Protein AF-A0A933IVR8-F1 (afdb_monomer)

Foldseek 3Di:
DPPPPDDDDQDDDPDPVVVVVSCVVPNDQEDEAECPPNRLVVLVCLVVVCVVRVNYAYEYEDADPVSVVSCVVSVHPYYDYPPDDPVNVPDDPD

Secondary structure (DSSP, 8-state):
-------------SSHHHHHHHHHHS--SEEEEE-SSSHHHHHHTHHHHHHH-TT-EEEEEESSHHHHHHHHHTT-SEEEETT--GGGGS----

Structure (mmCIF, N/CA/C/O backbone):
data_AF-A0A933IVR8-F1
#
_entry.id   AF-A0A933IVR8-F1
#
loop_
_atom_site.group_PDB
_atom_site.id
_atom_site.type_symbol
_atom_site.label_atom_id
_atom_site.label_alt_id
_atom_site.label_comp_id
_atom_site.label_asym_id
_atom_site.label_entity_id
_atom_site.label_seq_id
_atom_site.pdbx_PDB_ins_code
_atom_site.Cartn_x
_atom_site.Cartn_y
_atom_site.Cartn_z
_atom_site.occupancy
_atom_site.B_iso_or_equiv
_atom_site.auth_seq_id
_atom_site.auth_comp_id
_atom_site.auth_asym_id
_atom_site.auth_atom_id
_atom_site.pdbx_PDB_model_num
ATOM 1 N N . MET A 1 1 ? -13.906 -22.112 15.396 1.00 38.06 1 MET A N 1
ATOM 2 C CA . MET A 1 1 ? -14.570 -20.979 14.721 1.00 38.06 1 MET A CA 1
ATOM 3 C C . MET A 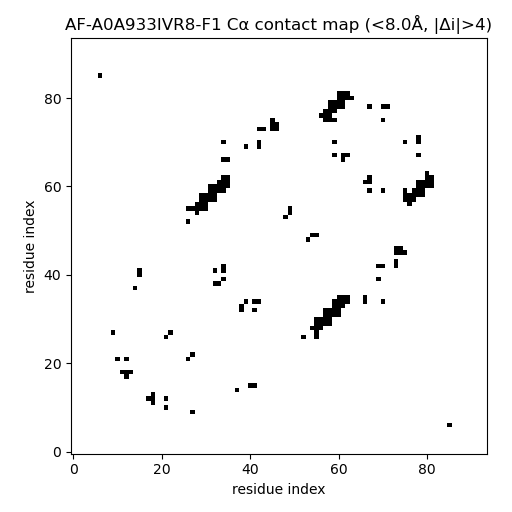1 1 ? -13.776 -20.686 13.452 1.00 38.06 1 MET A C 1
ATOM 5 O O . MET A 1 1 ? -12.632 -20.273 13.570 1.00 38.06 1 MET A O 1
ATOM 9 N N . ARG A 1 2 ? -14.278 -21.032 12.257 1.00 41.03 2 ARG A N 1
ATOM 10 C CA . ARG A 1 2 ? -13.652 -20.584 10.999 1.00 41.03 2 ARG A CA 1
ATOM 11 C C . ARG A 1 2 ? -14.155 -19.163 10.772 1.00 41.03 2 ARG A C 1
ATOM 13 O O . ARG A 1 2 ? -15.364 -18.981 10.697 1.00 41.03 2 ARG A O 1
ATOM 20 N N . ALA A 1 3 ? -13.262 -18.179 10.781 1.00 44.59 3 ALA A N 1
ATOM 21 C CA . ALA A 1 3 ? -13.630 -16.814 10.441 1.00 44.59 3 ALA A CA 1
ATOM 22 C C . ALA A 1 3 ? -14.138 -16.808 8.992 1.00 44.59 3 ALA A C 1
ATOM 24 O O . ALA A 1 3 ? -13.412 -17.211 8.082 1.00 44.59 3 ALA A O 1
ATOM 25 N N . ASP A 1 4 ? -15.394 -16.412 8.801 1.00 47.69 4 ASP A N 1
ATOM 26 C CA . ASP A 1 4 ? -15.972 -16.074 7.500 1.00 47.69 4 ASP A CA 1
ATOM 27 C C . ASP A 1 4 ? -15.269 -14.779 7.053 1.00 47.69 4 ASP A C 1
ATOM 29 O O . ASP A 1 4 ? -15.737 -13.671 7.301 1.00 47.69 4 ASP A O 1
ATOM 33 N N . ASN A 1 5 ? -14.051 -14.911 6.521 1.00 51.88 5 ASN A N 1
ATOM 34 C CA . ASN A 1 5 ? -13.189 -13.797 6.123 1.00 51.88 5 ASN A CA 1
ATOM 35 C C . ASN A 1 5 ? -13.700 -13.195 4.803 1.00 51.88 5 ASN A C 1
ATOM 37 O O . ASN A 1 5 ? -13.065 -13.289 3.754 1.00 51.88 5 ASN A O 1
ATOM 41 N N . ARG A 1 6 ? -14.898 -12.609 4.835 1.00 61.50 6 ARG A N 1
ATOM 42 C CA . ARG A 1 6 ? -15.460 -11.878 3.701 1.00 61.50 6 ARG A CA 1
ATOM 43 C C . ARG A 1 6 ? -14.709 -10.558 3.566 1.00 61.50 6 ARG A C 1
ATOM 45 O O . ARG A 1 6 ? -14.929 -9.640 4.350 1.00 61.50 6 ARG A O 1
ATOM 52 N N . ILE A 1 7 ? -13.814 -10.469 2.583 1.00 68.94 7 ILE A N 1
ATOM 53 C CA . ILE A 1 7 ? -13.293 -9.176 2.132 1.00 68.94 7 ILE A CA 1
ATOM 54 C C . ILE A 1 7 ? -14.465 -8.447 1.478 1.00 68.94 7 ILE A C 1
ATOM 56 O O . ILE A 1 7 ? -14.972 -8.883 0.446 1.00 68.94 7 ILE A O 1
ATOM 60 N N . ALA A 1 8 ? -14.908 -7.365 2.107 1.00 79.19 8 ALA A N 1
ATOM 61 C CA . ALA A 1 8 ? -15.823 -6.413 1.503 1.00 79.19 8 ALA A CA 1
ATOM 62 C C . ALA A 1 8 ? -15.006 -5.240 0.957 1.00 79.19 8 ALA A C 1
ATOM 64 O O . ALA A 1 8 ? -14.121 -4.729 1.644 1.00 79.19 8 ALA A O 1
ATOM 65 N N . LEU A 1 9 ? -15.304 -4.820 -0.271 1.00 82.69 9 LEU A N 1
ATOM 66 C CA . LEU A 1 9 ? -14.797 -3.560 -0.795 1.00 82.69 9 LEU A CA 1
ATOM 67 C C . LEU A 1 9 ? -15.473 -2.428 -0.013 1.00 82.69 9 LEU A C 1
ATOM 69 O O . LEU A 1 9 ? -16.692 -2.286 -0.074 1.00 82.69 9 LEU A O 1
ATOM 73 N N . VAL A 1 10 ? -14.689 -1.673 0.758 1.00 84.62 10 VAL A N 1
ATOM 74 C CA . VAL A 1 10 ? -15.185 -0.546 1.572 1.00 84.62 10 VAL A CA 1
ATOM 75 C C . VAL A 1 10 ? -15.009 0.807 0.882 1.00 84.62 10 VAL A C 1
ATOM 77 O O . VAL A 1 10 ? -15.577 1.796 1.328 1.00 84.62 10 VAL A O 1
ATOM 80 N N . GLY A 1 11 ? -14.257 0.839 -0.217 1.00 86.25 11 GLY A N 1
ATOM 81 C CA . GLY A 1 11 ? -14.028 2.021 -1.032 1.00 86.25 11 GLY A CA 1
ATOM 82 C C . GLY A 1 11 ? -13.096 1.709 -2.199 1.00 86.25 11 GLY A C 1
ATOM 83 O O . GLY A 1 11 ? -12.314 0.760 -2.140 1.00 86.25 11 GLY A O 1
ATOM 84 N N . GLU A 1 12 ? -13.197 2.512 -3.250 1.00 88.31 12 GLU A N 1
ATOM 85 C CA . GLU A 1 12 ? -12.321 2.491 -4.417 1.00 88.31 12 GLU A 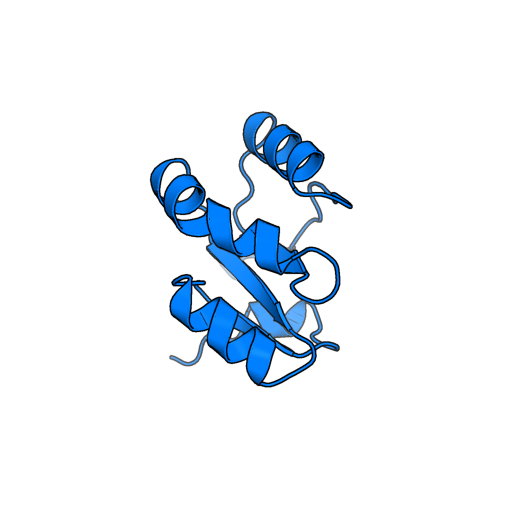CA 1
ATOM 86 C C . GLU A 1 12 ? -11.981 3.937 -4.771 1.00 88.31 12 GLU A C 1
ATOM 88 O O . GLU A 1 12 ? -12.833 4.821 -4.672 1.00 88.31 12 GLU A O 1
ATOM 93 N N . ALA A 1 13 ? -10.726 4.175 -5.133 1.00 86.88 13 ALA A N 1
ATOM 94 C CA . ALA A 1 13 ? -10.217 5.488 -5.483 1.00 86.88 13 ALA A CA 1
ATOM 95 C C . ALA A 1 13 ? -9.382 5.379 -6.755 1.00 86.88 13 ALA A C 1
ATOM 97 O O . ALA A 1 13 ? -8.558 4.472 -6.891 1.00 86.88 13 ALA A O 1
ATOM 98 N N . GLU A 1 14 ? -9.590 6.321 -7.668 1.00 83.75 14 GLU A N 1
ATOM 99 C CA . GLU A 1 14 ? -8.857 6.402 -8.935 1.00 83.75 14 GLU A CA 1
ATOM 100 C C . GLU A 1 14 ? -7.544 7.188 -8.783 1.00 83.75 14 GLU A C 1
ATOM 102 O O . GLU A 1 14 ? -6.654 7.092 -9.627 1.00 83.75 14 GLU A O 1
ATOM 107 N N . ASP A 1 15 ? -7.396 7.940 -7.688 1.00 80.94 15 ASP A N 1
ATOM 108 C CA . ASP A 1 15 ? -6.212 8.735 -7.387 1.00 80.94 15 ASP A CA 1
ATOM 109 C C . ASP A 1 15 ? -5.853 8.723 -5.891 1.00 80.94 15 ASP A C 1
ATOM 111 O O . ASP A 1 15 ? -6.613 8.294 -5.019 1.00 80.94 15 ASP A O 1
ATOM 115 N N . VAL A 1 16 ? -4.647 9.204 -5.583 1.00 80.75 16 VAL A N 1
ATOM 116 C CA . VAL A 1 16 ? -4.131 9.246 -4.207 1.00 80.75 16 VAL A CA 1
ATOM 117 C C . VAL A 1 16 ? -4.969 10.174 -3.325 1.00 80.75 16 VAL A C 1
ATOM 119 O O . VAL A 1 16 ? -5.192 9.867 -2.158 1.00 80.75 16 VAL A O 1
ATOM 122 N N . THR A 1 17 ? -5.444 11.302 -3.852 1.00 83.94 17 THR A N 1
ATOM 123 C CA . THR A 1 17 ? -6.153 12.318 -3.063 1.00 83.94 17 THR A CA 1
ATOM 124 C C . THR A 1 17 ? -7.492 11.794 -2.543 1.00 83.94 17 THR A C 1
ATOM 126 O O . THR A 1 17 ? -7.763 11.893 -1.347 1.00 83.94 17 THR A O 1
ATOM 129 N N . SER A 1 18 ? -8.297 11.191 -3.413 1.00 86.50 18 SER A N 1
ATOM 130 C CA . SER A 1 18 ? -9.554 10.523 -3.060 1.00 86.50 18 SER A CA 1
ATOM 131 C C . SER A 1 18 ? -9.316 9.302 -2.166 1.00 86.50 18 SER A C 1
ATOM 133 O O . SER A 1 18 ? -10.039 9.106 -1.191 1.00 86.50 18 SER A O 1
ATOM 135 N N . GLY A 1 19 ? -8.246 8.535 -2.403 1.00 86.75 19 GLY A N 1
ATOM 136 C CA . GLY A 1 19 ? -7.866 7.411 -1.541 1.00 86.75 19 GLY A CA 1
ATOM 137 C C . GLY A 1 19 ? -7.546 7.829 -0.101 1.00 86.75 19 GLY A C 1
ATOM 138 O O . GLY A 1 19 ? -7.965 7.166 0.848 1.00 86.75 19 GLY A O 1
ATOM 139 N N . LEU A 1 20 ? -6.854 8.958 0.078 1.00 85.19 20 LEU A N 1
ATOM 140 C CA . LEU A 1 20 ? -6.566 9.527 1.399 1.00 85.19 20 LEU A CA 1
ATOM 141 C C . LEU A 1 20 ? -7.832 10.005 2.119 1.00 85.19 20 LEU A C 1
ATOM 143 O O . LEU A 1 20 ? -7.942 9.828 3.331 1.00 85.19 20 LEU A O 1
ATOM 147 N N . GLN A 1 21 ? -8.791 10.579 1.389 1.00 87.69 21 GLN A N 1
ATOM 148 C CA . GLN A 1 21 ? -10.085 10.963 1.961 1.00 87.69 21 GLN A CA 1
ATOM 149 C C . GLN A 1 21 ? -10.844 9.734 2.472 1.00 87.69 21 GLN A C 1
ATOM 151 O O . GLN A 1 21 ? -11.280 9.732 3.621 1.00 87.69 21 GLN A O 1
ATOM 156 N N . LEU A 1 22 ? -10.901 8.654 1.685 1.00 88.75 22 LEU A N 1
ATOM 157 C CA . LEU A 1 22 ? -11.536 7.399 2.106 1.00 88.75 22 LEU A CA 1
ATOM 158 C C . LEU A 1 22 ? -10.864 6.795 3.349 1.00 88.75 22 LEU A C 1
ATOM 160 O O . LEU A 1 22 ? -11.553 6.364 4.270 1.00 88.75 22 LEU A O 1
ATOM 164 N N . LEU A 1 23 ? -9.528 6.816 3.409 1.00 87.38 23 LEU A N 1
ATOM 165 C CA . LEU A 1 23 ? -8.755 6.379 4.580 1.00 87.38 23 LEU A CA 1
ATOM 166 C C . LEU A 1 23 ? -9.078 7.189 5.844 1.00 87.38 23 LEU A C 1
ATOM 168 O O . LEU A 1 23 ? -9.087 6.633 6.944 1.00 87.38 23 LEU A O 1
ATOM 172 N N . ALA A 1 24 ? -9.328 8.492 5.698 1.00 87.25 24 ALA A N 1
ATOM 173 C CA . ALA A 1 24 ? -9.697 9.369 6.805 1.00 87.25 24 ALA A CA 1
ATOM 174 C C . ALA A 1 24 ? -11.149 9.160 7.268 1.00 87.25 24 ALA A C 1
ATOM 176 O O . ALA A 1 24 ? -11.427 9.268 8.462 1.00 87.25 24 ALA A O 1
ATOM 177 N N . GLU A 1 25 ? -12.065 8.847 6.349 1.00 88.88 25 GLU A N 1
ATOM 178 C CA . GLU A 1 25 ? -13.474 8.566 6.655 1.00 88.88 25 GLU A CA 1
ATOM 179 C C . GLU A 1 25 ? -13.663 7.205 7.330 1.00 88.88 25 GLU A C 1
ATOM 181 O O . GLU A 1 25 ? -14.443 7.068 8.277 1.00 88.88 25 GLU A O 1
ATOM 186 N N . SER A 1 26 ? -12.946 6.185 6.858 1.00 86.62 26 SER A N 1
ATOM 187 C CA . SER A 1 26 ? -12.994 4.842 7.418 1.00 86.62 26 SER A CA 1
ATOM 188 C C . SER A 1 26 ? -11.668 4.130 7.207 1.00 86.62 26 SER A C 1
ATOM 190 O O . SER A 1 26 ? -11.254 3.884 6.077 1.00 86.62 26 SER A O 1
ATOM 192 N N . VAL A 1 27 ? -11.007 3.752 8.302 1.00 88.38 27 VAL A N 1
ATOM 193 C CA . VAL A 1 27 ? -9.717 3.062 8.221 1.00 88.38 27 VAL A CA 1
ATOM 194 C C . VAL A 1 27 ? -9.942 1.592 7.830 1.00 88.38 27 VAL A C 1
ATOM 196 O O . VAL A 1 27 ? -10.496 0.832 8.632 1.00 88.38 27 VAL A O 1
ATOM 199 N N . PRO A 1 28 ? -9.512 1.152 6.632 1.00 89.12 28 PRO A N 1
ATOM 200 C CA . PRO A 1 28 ? -9.668 -0.227 6.192 1.00 89.12 28 PRO A CA 1
ATOM 201 C C . PRO A 1 28 ? -8.628 -1.136 6.859 1.00 89.12 28 PRO A C 1
ATOM 203 O O . PRO A 1 28 ? -7.610 -0.684 7.366 1.00 89.12 28 PRO A O 1
ATOM 206 N N . ALA A 1 29 ? -8.827 -2.453 6.812 1.00 88.75 29 ALA A N 1
ATOM 207 C CA . ALA A 1 29 ? -7.792 -3.401 7.248 1.00 88.75 29 ALA A CA 1
ATOM 208 C C . ALA A 1 29 ? -6.682 -3.607 6.193 1.00 88.75 29 ALA A C 1
ATOM 210 O O . ALA A 1 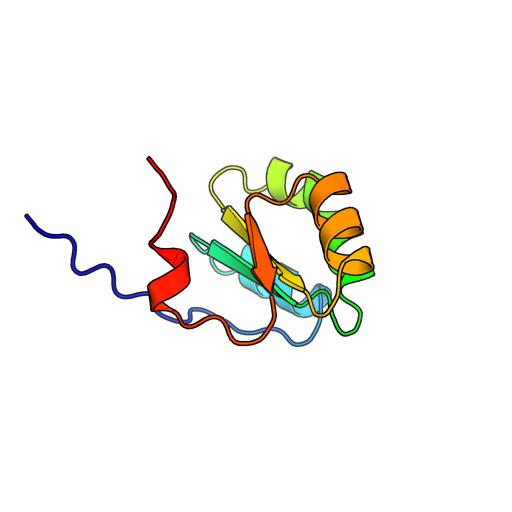29 ? -5.578 -4.051 6.516 1.00 88.75 29 ALA A O 1
ATOM 211 N N . LEU A 1 30 ? -6.990 -3.325 4.925 1.00 88.75 30 LEU A N 1
ATOM 212 C CA . LEU A 1 30 ? -6.140 -3.585 3.768 1.00 88.75 30 LEU A CA 1
ATOM 213 C C . LEU A 1 30 ? -6.355 -2.488 2.723 1.00 88.75 30 LEU A C 1
ATOM 215 O O . LEU A 1 30 ? -7.497 -2.184 2.385 1.00 88.75 30 LEU A O 1
ATOM 219 N N . VAL A 1 31 ? -5.267 -1.962 2.173 1.00 89.19 31 VAL A N 1
ATOM 220 C CA . VAL A 1 31 ? -5.265 -1.072 1.010 1.00 89.19 31 VAL A CA 1
ATOM 221 C C . VAL A 1 31 ? -4.522 -1.763 -0.123 1.00 89.19 31 VAL A C 1
ATOM 223 O O . VAL A 1 31 ? -3.411 -2.265 0.053 1.00 89.19 31 VAL A O 1
ATOM 226 N N . VAL A 1 32 ? -5.144 -1.779 -1.297 1.00 87.81 32 VAL A N 1
ATOM 227 C CA . VAL A 1 32 ? -4.546 -2.308 -2.521 1.00 87.81 32 VAL A CA 1
ATOM 228 C C . VAL A 1 32 ? -4.188 -1.126 -3.416 1.00 87.81 32 VAL A C 1
ATOM 230 O O . VAL A 1 32 ? -5.064 -0.377 -3.832 1.00 87.81 32 VAL A O 1
ATOM 233 N N . LEU A 1 33 ? -2.896 -0.944 -3.683 1.00 87.00 33 LEU A N 1
ATOM 234 C CA . LEU A 1 33 ? -2.354 0.160 -4.470 1.00 87.00 33 LEU A CA 1
ATOM 235 C C . LEU A 1 33 ? -2.012 -0.322 -5.875 1.00 87.00 33 LEU A C 1
ATOM 237 O O . LEU A 1 33 ? -1.164 -1.196 -6.049 1.00 87.00 33 LEU A O 1
ATOM 241 N N . ASN A 1 34 ? -2.633 0.269 -6.890 1.00 85.00 34 ASN A N 1
ATOM 242 C CA . ASN A 1 34 ? -2.282 -0.001 -8.277 1.00 85.00 34 ASN A CA 1
ATOM 243 C C . ASN A 1 34 ? -1.044 0.815 -8.684 1.00 85.00 34 ASN A C 1
ATOM 245 O O . ASN A 1 34 ? -1.128 2.027 -8.852 1.00 85.00 34 ASN A O 1
ATOM 249 N N . VAL A 1 35 ? 0.106 0.156 -8.862 1.00 83.12 35 VAL A N 1
ATOM 250 C CA . VAL A 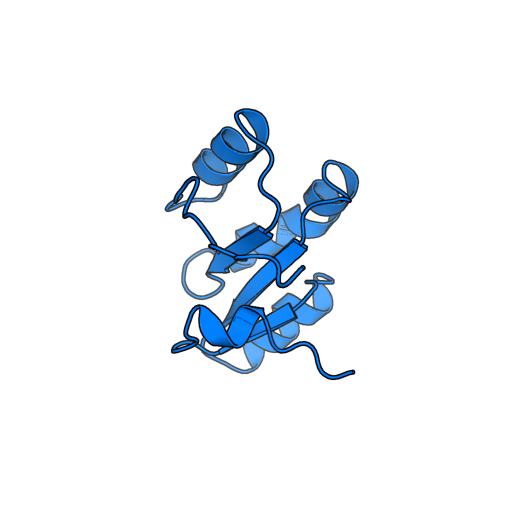1 35 ? 1.389 0.804 -9.210 1.00 83.12 35 VAL A CA 1
ATOM 251 C C . VAL A 1 35 ? 1.482 1.134 -10.709 1.00 83.12 35 VAL A C 1
ATOM 253 O O . VAL A 1 35 ? 2.330 1.915 -11.134 1.00 83.12 35 VAL A O 1
ATOM 256 N N . SER A 1 36 ? 0.571 0.587 -11.516 1.00 73.12 36 SER A N 1
ATOM 257 C CA . SER A 1 36 ? 0.628 0.633 -12.978 1.00 73.12 36 SER A CA 1
ATOM 258 C C . SER A 1 36 ? 0.508 2.024 -13.604 1.00 73.12 36 SER A C 1
ATOM 260 O O . SER A 1 36 ? 1.198 2.318 -14.576 1.00 73.12 36 SER A O 1
ATOM 262 N N . GLU A 1 37 ? -0.430 2.835 -13.110 1.00 61.97 37 GLU A N 1
ATOM 263 C CA . GLU A 1 37 ? -0.791 4.147 -13.659 1.00 61.97 37 GLU A CA 1
ATOM 264 C C . GLU A 1 37 ? -0.794 5.146 -12.503 1.00 61.97 37 GLU A C 1
ATOM 266 O O . GLU A 1 37 ? -1.572 5.009 -11.566 1.00 61.97 37 GLU A O 1
ATOM 271 N N . GLY A 1 38 ? 0.153 6.089 -12.493 1.00 59.91 38 GLY A N 1
ATOM 272 C CA . GLY A 1 38 ? 0.296 7.085 -11.417 1.00 59.91 38 GLY A CA 1
ATOM 273 C C . GLY A 1 38 ? 0.748 6.540 -10.050 1.00 59.91 38 GLY A C 1
ATOM 274 O O . GLY A 1 38 ? 1.127 7.318 -9.176 1.00 59.91 38 GLY A O 1
ATOM 275 N N . GLY A 1 39 ? 0.781 5.219 -9.859 1.00 61.97 39 GLY A N 1
ATOM 276 C CA . GLY A 1 39 ? 1.025 4.593 -8.560 1.00 61.97 39 GLY A CA 1
ATOM 277 C C . GLY A 1 39 ? 2.455 4.689 -8.023 1.00 61.97 39 GLY A C 1
ATOM 278 O O . GLY A 1 39 ? 2.661 4.485 -6.829 1.00 61.97 39 GLY A O 1
ATOM 279 N N . ALA A 1 40 ? 3.432 5.110 -8.834 1.00 65.75 40 ALA A N 1
ATOM 280 C CA . ALA A 1 40 ? 4.731 5.538 -8.309 1.00 65.75 40 ALA A CA 1
ATOM 281 C C . ALA A 1 40 ? 4.570 6.686 -7.291 1.00 65.75 40 ALA A C 1
ATOM 283 O O . ALA A 1 40 ? 5.235 6.687 -6.260 1.00 65.75 40 ALA A O 1
ATOM 284 N N . THR A 1 41 ? 3.625 7.607 -7.518 1.00 70.88 41 THR A N 1
ATOM 285 C CA . THR A 1 41 ? 3.292 8.677 -6.564 1.00 70.88 41 THR A CA 1
ATOM 286 C C . THR A 1 41 ? 2.600 8.128 -5.314 1.00 70.88 41 THR A C 1
ATOM 288 O O . THR A 1 41 ? 2.845 8.622 -4.217 1.00 70.88 41 THR A O 1
ATOM 291 N N . ALA A 1 42 ? 1.793 7.068 -5.444 1.00 70.94 42 ALA A N 1
ATOM 292 C CA . ALA A 1 42 ? 1.167 6.404 -4.298 1.00 70.94 42 ALA A CA 1
ATOM 293 C C . ALA A 1 42 ? 2.204 5.742 -3.370 1.00 70.94 42 ALA A C 1
ATOM 295 O O . ALA A 1 42 ? 2.026 5.732 -2.154 1.00 70.94 42 ALA A O 1
ATOM 296 N N . LEU A 1 43 ? 3.314 5.243 -3.926 1.00 79.12 43 LEU A N 1
ATOM 297 C CA . LEU A 1 43 ? 4.420 4.679 -3.147 1.00 79.12 43 LEU A CA 1
ATOM 298 C C . LEU A 1 43 ? 5.241 5.750 -2.409 1.00 79.12 43 LEU A C 1
ATOM 300 O O . LEU A 1 43 ? 5.741 5.481 -1.321 1.00 79.12 43 LEU A O 1
ATOM 304 N N . VAL A 1 44 ? 5.355 6.969 -2.952 1.00 79.81 44 VAL A N 1
ATOM 305 C CA . VAL A 1 44 ? 6.137 8.063 -2.336 1.00 79.81 44 VAL A CA 1
ATOM 306 C C . VAL A 1 44 ? 5.585 8.465 -0.960 1.00 79.81 44 VAL A C 1
ATOM 308 O O . VAL A 1 44 ? 6.362 8.780 -0.063 1.00 79.81 44 VAL A O 1
ATOM 311 N N . GLY A 1 45 ? 4.265 8.402 -0.762 1.00 79.12 45 GLY A N 1
ATOM 312 C CA . GLY A 1 45 ? 3.614 8.706 0.521 1.00 79.12 45 GLY A CA 1
ATOM 313 C C . GLY A 1 45 ? 3.467 7.512 1.472 1.00 79.12 45 GLY A C 1
ATOM 314 O O . GLY A 1 45 ? 2.953 7.667 2.579 1.00 79.12 45 GLY A O 1
ATOM 315 N N . LEU A 1 46 ? 3.896 6.311 1.069 1.00 86.12 46 LEU A N 1
ATOM 316 C CA . LEU A 1 46 ? 3.586 5.078 1.795 1.00 86.12 46 LEU A CA 1
ATOM 317 C C . LEU A 1 46 ? 4.179 5.053 3.209 1.00 86.12 46 LEU A C 1
ATOM 319 O O . LEU A 1 46 ? 3.505 4.636 4.145 1.00 86.12 46 LEU A O 1
ATOM 323 N N . CYS A 1 47 ? 5.408 5.538 3.389 1.00 81.06 47 CYS A N 1
ATOM 324 C CA . CYS A 1 47 ? 6.058 5.570 4.703 1.00 81.06 47 CYS A CA 1
ATOM 325 C C . CYS A 1 47 ? 5.284 6.446 5.709 1.00 81.06 47 CYS A C 1
ATOM 327 O O . CYS A 1 47 ? 5.061 6.058 6.860 1.00 81.06 47 CYS A O 1
ATOM 329 N N . GLU A 1 48 ? 4.799 7.604 5.258 1.00 83.56 48 GLU A N 1
ATOM 330 C CA . GLU A 1 48 ? 3.985 8.500 6.081 1.00 83.56 48 GLU A CA 1
ATOM 331 C C . GLU A 1 48 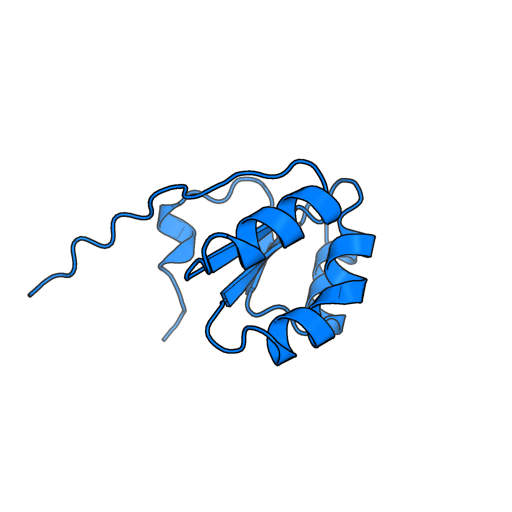? 2.622 7.875 6.406 1.00 83.56 48 GLU A C 1
ATOM 333 O O . GLU A 1 48 ? 2.165 7.950 7.550 1.00 83.56 48 GLU A O 1
ATOM 338 N N . LEU A 1 49 ? 2.011 7.182 5.440 1.00 85.75 49 LEU A N 1
ATOM 339 C CA . LEU A 1 49 ? 0.750 6.472 5.649 1.00 85.75 49 LEU A CA 1
ATOM 340 C C . LEU A 1 49 ? 0.887 5.304 6.617 1.00 85.75 49 LEU A C 1
ATOM 342 O O . LEU A 1 49 ? 0.051 5.163 7.503 1.00 85.75 49 LEU A O 1
ATOM 346 N N . LYS A 1 50 ? 1.952 4.506 6.514 1.00 87.00 50 LYS A N 1
ATOM 347 C CA . LYS A 1 50 ? 2.242 3.430 7.474 1.00 87.00 50 LYS A CA 1
ATOM 348 C C . LYS A 1 50 ? 2.484 3.978 8.882 1.00 87.00 50 LYS A C 1
ATOM 350 O O . LYS A 1 50 ? 2.132 3.325 9.858 1.00 87.00 50 LYS A O 1
ATOM 355 N N . THR A 1 51 ? 3.038 5.185 8.995 1.00 87.31 51 THR A N 1
ATOM 356 C CA . THR A 1 51 ? 3.233 5.855 10.291 1.00 87.31 51 THR A CA 1
ATOM 357 C C . THR A 1 51 ? 1.904 6.308 10.902 1.00 87.31 51 THR A C 1
ATOM 359 O 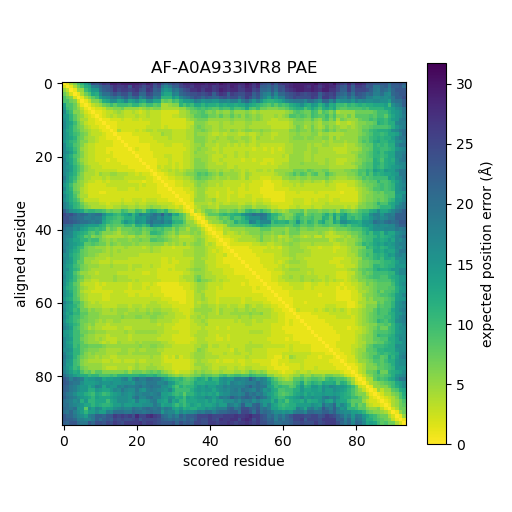O . THR A 1 51 ? 1.688 6.124 12.098 1.00 87.31 51 THR A O 1
ATOM 362 N N . HIS A 1 52 ? 0.997 6.868 10.095 1.00 89.25 52 HIS A N 1
ATOM 363 C CA . HIS A 1 52 ? -0.320 7.323 10.559 1.00 89.25 52 HIS A CA 1
ATOM 364 C C . HIS A 1 52 ? -1.320 6.177 10.767 1.00 89.25 52 HIS A C 1
ATOM 366 O O . HIS A 1 52 ? -2.187 6.260 11.638 1.00 89.25 52 HIS A O 1
ATOM 372 N N . TYR A 1 53 ? -1.188 5.101 9.993 1.00 89.62 53 TYR A N 1
ATOM 373 C CA . TYR A 1 53 ? -2.099 3.963 9.974 1.00 89.62 53 TYR A CA 1
ATOM 374 C C . TYR A 1 53 ? -1.343 2.628 10.117 1.00 89.62 53 TYR A C 1
ATOM 376 O O . TYR A 1 53 ? -1.407 1.781 9.223 1.00 89.62 53 TYR A O 1
ATOM 384 N N . PRO A 1 54 ? -0.645 2.390 11.242 1.00 89.38 54 PRO A N 1
ATOM 385 C CA . PRO A 1 54 ? 0.213 1.212 11.425 1.00 89.38 54 PRO A CA 1
ATOM 386 C C . PRO A 1 54 ? -0.541 -0.127 11.402 1.00 89.38 54 PRO A C 1
ATOM 388 O O . PRO A 1 54 ? 0.063 -1.183 11.232 1.00 89.38 54 PRO A O 1
ATOM 391 N N . GLN A 1 55 ? -1.861 -0.106 11.592 1.00 89.00 55 GLN A N 1
ATOM 392 C CA . GLN A 1 55 ? -2.731 -1.278 11.515 1.00 89.00 55 GLN A CA 1
ATOM 393 C C . GLN A 1 55 ? -3.133 -1.664 10.084 1.00 89.00 55 GLN A C 1
ATOM 395 O O . GLN A 1 55 ? -3.638 -2.769 9.876 1.00 89.00 55 GLN A O 1
ATOM 400 N N . VAL A 1 56 ? -2.961 -0.762 9.115 1.00 90.75 56 VAL A N 1
ATOM 401 C CA . VAL A 1 56 ? -3.364 -0.978 7.722 1.00 90.75 56 VAL A CA 1
ATOM 402 C C . VAL A 1 56 ? -2.273 -1.758 7.007 1.00 90.75 56 VAL A C 1
ATOM 404 O O . VAL A 1 56 ? -1.105 -1.380 7.051 1.00 90.75 56 VAL A O 1
ATOM 407 N N . ARG A 1 57 ? -2.656 -2.832 6.313 1.00 90.56 57 ARG A N 1
ATOM 408 C CA . ARG A 1 57 ? -1.746 -3.539 5.407 1.00 90.56 57 ARG A CA 1
ATOM 409 C C . ARG A 1 57 ? -1.825 -2.954 4.007 1.00 90.56 57 ARG A C 1
ATOM 411 O O . ARG A 1 57 ? -2.920 -2.806 3.470 1.00 90.56 57 ARG A O 1
ATOM 418 N N . PHE A 1 58 ? -0.683 -2.699 3.391 1.00 89.88 58 PHE A N 1
ATOM 419 C CA . PHE A 1 58 ? -0.581 -2.170 2.038 1.00 89.88 58 PHE A CA 1
ATOM 420 C C . PHE A 1 58 ? -0.071 -3.245 1.079 1.00 89.88 58 PHE A C 1
ATOM 422 O O . PHE A 1 58 ? 0.949 -3.891 1.320 1.00 89.88 58 PHE A O 1
ATOM 429 N N . VAL A 1 59 ? -0.783 -3.436 -0.030 1.00 89.69 59 VAL A N 1
ATOM 430 C CA . VAL A 1 59 ? -0.429 -4.403 -1.075 1.00 89.69 59 VAL A CA 1
ATOM 431 C C . VAL A 1 59 ? -0.285 -3.680 -2.403 1.00 89.69 59 VAL A C 1
ATOM 433 O O . VAL A 1 59 ? -1.216 -3.014 -2.841 1.00 89.69 59 VAL A O 1
ATOM 436 N N . ALA A 1 60 ? 0.859 -3.832 -3.064 1.00 88.94 60 ALA A N 1
ATOM 437 C CA . ALA A 1 60 ? 1.089 -3.294 -4.399 1.00 88.94 60 ALA A CA 1
ATOM 438 C C . ALA A 1 60 ? 0.596 -4.260 -5.477 1.00 88.94 60 ALA A C 1
ATOM 440 O O . ALA A 1 60 ? 0.945 -5.443 -5.457 1.00 88.94 60 ALA A O 1
ATOM 441 N N . LEU A 1 61 ? -0.137 -3.737 -6.458 1.00 87.38 61 LEU A N 1
ATOM 442 C CA . LEU A 1 61 ? -0.390 -4.392 -7.737 1.00 87.38 61 LEU A CA 1
ATOM 443 C C . LEU A 1 61 ? 0.584 -3.860 -8.777 1.00 87.38 61 LEU A C 1
ATOM 445 O O . LEU A 1 61 ? 0.573 -2.668 -9.085 1.00 87.38 61 LEU A O 1
ATOM 449 N N . VAL A 1 62 ? 1.409 -4.749 -9.314 1.00 87.31 62 VAL A N 1
ATOM 450 C CA . VAL A 1 62 ? 2.482 -4.418 -10.257 1.00 87.31 62 VAL A CA 1
ATOM 451 C C . VAL A 1 62 ? 2.284 -5.146 -11.584 1.00 87.31 62 VAL A C 1
ATOM 453 O O . VAL A 1 62 ? 1.684 -6.223 -11.645 1.00 87.31 62 VAL A O 1
ATOM 456 N N . ARG A 1 63 ? 2.786 -4.559 -12.672 1.00 85.44 63 ARG A N 1
ATOM 457 C CA . ARG A 1 63 ? 2.757 -5.152 -14.021 1.00 85.44 63 ARG A CA 1
ATOM 458 C C . ARG A 1 63 ? 4.094 -5.740 -14.445 1.00 85.44 63 ARG A C 1
ATOM 460 O O . ARG A 1 63 ? 4.116 -6.627 -15.293 1.00 85.44 63 ARG A O 1
ATOM 467 N N . ASP A 1 64 ? 5.185 -5.251 -13.871 1.00 85.56 64 ASP A N 1
ATOM 468 C CA . ASP A 1 64 ? 6.540 -5.625 -14.251 1.00 85.56 64 ASP A CA 1
ATOM 469 C C . ASP A 1 64 ? 7.501 -5.614 -13.052 1.00 85.56 64 ASP A C 1
ATOM 471 O O . ASP A 1 64 ? 7.176 -5.169 -11.948 1.00 85.56 64 ASP A O 1
ATOM 475 N N . HIS A 1 65 ? 8.709 -6.119 -13.295 1.00 86.50 65 HIS A N 1
ATOM 476 C CA . HIS A 1 65 ? 9.761 -6.236 -12.290 1.00 86.50 65 HIS A CA 1
ATOM 477 C C . HIS A 1 65 ? 10.305 -4.871 -11.828 1.00 86.50 65 HIS A C 1
ATOM 479 O O . HIS A 1 65 ? 10.813 -4.749 -10.714 1.00 86.50 65 HIS A O 1
ATOM 485 N N . ALA A 1 66 ? 10.237 -3.826 -12.659 1.00 87.56 66 ALA A N 1
ATOM 486 C CA . ALA A 1 66 ? 10.699 -2.502 -12.247 1.00 87.56 66 ALA A CA 1
ATOM 487 C C . ALA A 1 66 ? 9.767 -1.927 -11.170 1.00 87.56 66 ALA A C 1
ATOM 489 O O . ALA A 1 66 ? 10.236 -1.400 -10.162 1.00 87.56 66 ALA A O 1
ATOM 490 N N . GLN A 1 67 ? 8.459 -2.112 -11.338 1.00 86.88 67 GLN A N 1
ATOM 491 C CA . GLN A 1 67 ? 7.444 -1.715 -10.363 1.00 86.88 67 GLN A CA 1
ATOM 492 C C . GLN A 1 67 ? 7.506 -2.548 -9.078 1.00 86.88 67 GLN A C 1
ATOM 494 O O . GLN A 1 67 ? 7.372 -1.995 -7.988 1.00 86.88 67 GLN A O 1
ATOM 499 N N . GLU A 1 68 ? 7.755 -3.856 -9.181 1.00 88.38 68 GLU A N 1
ATOM 500 C CA . GLU A 1 68 ? 8.014 -4.713 -8.014 1.00 88.38 68 GLU A CA 1
ATOM 501 C C . GLU A 1 68 ? 9.199 -4.189 -7.195 1.00 88.38 68 GLU A C 1
ATOM 503 O O . GLU A 1 68 ? 9.087 -3.996 -5.983 1.00 88.38 68 GLU A O 1
ATOM 508 N N . GLN A 1 69 ? 10.305 -3.850 -7.864 1.00 87.75 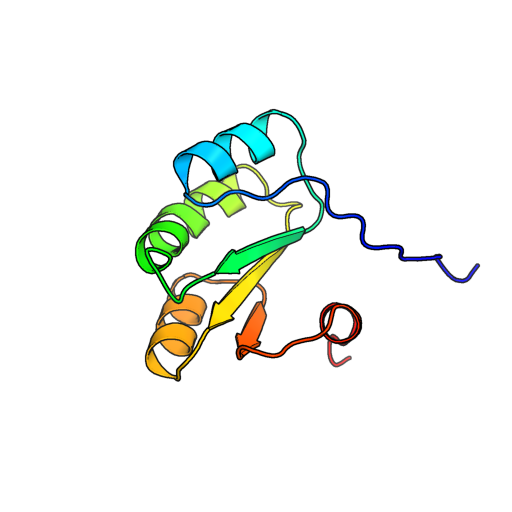69 GLN A N 1
ATOM 509 C CA . GLN A 1 69 ? 11.481 -3.283 -7.208 1.00 87.75 69 GLN A CA 1
ATOM 510 C C . GLN A 1 69 ? 11.166 -1.951 -6.508 1.00 87.75 69 GLN A C 1
ATOM 512 O O . GLN A 1 69 ? 11.606 -1.734 -5.379 1.00 87.75 69 GLN A O 1
ATOM 517 N N . GLN A 1 70 ? 10.396 -1.066 -7.147 1.00 87.38 70 GLN A N 1
ATOM 518 C CA . GLN A 1 70 ? 9.966 0.201 -6.543 1.00 87.38 70 GLN A CA 1
ATOM 519 C C . GLN A 1 70 ? 9.097 -0.022 -5.302 1.00 87.38 70 GLN A C 1
ATOM 521 O O . GLN A 1 70 ? 9.296 0.640 -4.285 1.00 87.38 70 GLN A O 1
ATOM 526 N N . ALA A 1 71 ? 8.167 -0.975 -5.365 1.00 88.25 71 ALA A N 1
ATOM 527 C CA . ALA A 1 71 ? 7.290 -1.312 -4.253 1.00 88.25 71 ALA A CA 1
ATOM 528 C C . ALA A 1 71 ? 8.074 -1.888 -3.058 1.00 88.25 71 ALA A C 1
ATOM 530 O O . ALA A 1 71 ? 7.804 -1.527 -1.914 1.00 88.25 71 ALA A O 1
ATOM 531 N N . HIS A 1 72 ? 9.099 -2.708 -3.314 1.00 87.12 72 HIS A N 1
ATOM 532 C CA . HIS A 1 72 ? 10.003 -3.198 -2.271 1.00 87.12 72 HIS A CA 1
ATOM 533 C C . HIS A 1 72 ? 10.831 -2.089 -1.620 1.00 87.12 72 HIS A C 1
ATOM 535 O O . HIS A 1 72 ? 10.974 -2.075 -0.401 1.00 87.12 72 HIS A O 1
ATOM 541 N N . VAL A 1 73 ? 11.351 -1.140 -2.406 1.00 87.69 73 VAL A N 1
ATOM 542 C CA . VAL A 1 73 ? 12.089 0.018 -1.868 1.00 87.69 73 VAL A CA 1
ATOM 543 C C . VAL A 1 73 ? 11.195 0.888 -0.979 1.00 87.69 73 VAL A C 1
ATOM 545 O O . VAL A 1 73 ? 11.678 1.452 -0.002 1.00 87.69 73 VAL A O 1
ATOM 548 N N . ALA A 1 74 ? 9.900 0.969 -1.286 1.00 86.56 74 ALA A N 1
ATOM 549 C CA . ALA A 1 74 ? 8.918 1.704 -0.493 1.00 86.56 74 ALA A CA 1
ATOM 550 C C . AL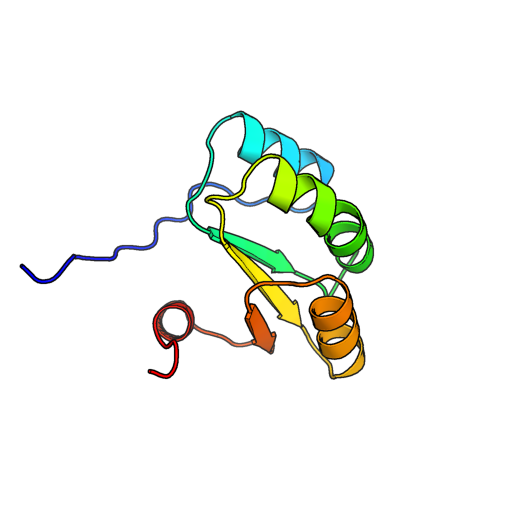A A 1 74 ? 8.457 0.969 0.784 1.00 86.56 74 ALA A C 1
ATOM 552 O O . ALA A 1 74 ? 7.607 1.497 1.498 1.00 86.56 74 ALA A O 1
ATOM 553 N N . ASP A 1 75 ? 8.996 -0.221 1.077 1.00 88.00 75 ASP A N 1
ATOM 554 C CA . ASP A 1 75 ? 8.601 -1.061 2.216 1.00 88.00 75 ASP A CA 1
ATOM 555 C C . ASP A 1 75 ? 7.108 -1.451 2.186 1.00 88.00 75 ASP A C 1
ATOM 557 O O . ASP A 1 75 ? 6.400 -1.389 3.191 1.00 88.00 75 ASP A O 1
ATOM 561 N N . ILE A 1 76 ? 6.577 -1.834 1.019 1.00 90.00 76 ILE A N 1
ATOM 562 C CA . ILE A 1 76 ? 5.206 -2.361 0.946 1.00 90.00 76 ILE A CA 1
ATOM 563 C C . ILE A 1 76 ? 5.105 -3.742 1.609 1.00 90.00 76 ILE A C 1
ATOM 565 O O . ILE A 1 76 ? 6.013 -4.565 1.489 1.00 90.00 76 ILE A O 1
ATOM 569 N N . ASP A 1 77 ? 3.978 -4.039 2.261 1.00 88.56 77 ASP A N 1
ATOM 570 C CA . ASP A 1 77 ? 3.837 -5.290 3.019 1.00 88.56 77 ASP A CA 1
ATOM 571 C C . ASP A 1 77 ? 3.735 -6.522 2.106 1.00 88.56 77 ASP A C 1
ATOM 573 O O . ASP A 1 77 ? 4.125 -7.627 2.489 1.00 88.56 77 ASP A O 1
ATOM 577 N N . ALA A 1 78 ? 3.202 -6.356 0.891 1.00 89.38 78 ALA A N 1
ATOM 578 C CA . ALA A 1 78 ? 3.218 -7.396 -0.132 1.00 89.38 78 ALA A CA 1
ATOM 579 C C . ALA A 1 78 ? 3.131 -6.829 -1.554 1.00 89.38 78 ALA A C 1
ATOM 581 O O . ALA A 1 78 ? 2.500 -5.804 -1.798 1.00 89.38 78 ALA A O 1
ATOM 582 N N . VAL A 1 79 ? 3.691 -7.568 -2.511 1.00 88.56 79 VAL A N 1
ATOM 583 C CA . VAL A 1 79 ? 3.572 -7.293 -3.947 1.00 88.56 79 VAL A CA 1
ATOM 584 C C . VAL A 1 79 ? 2.770 -8.410 -4.620 1.00 88.56 79 VAL A C 1
ATOM 586 O O . VAL A 1 79 ? 2.877 -9.587 -4.250 1.00 88.56 79 VAL A O 1
ATOM 589 N N . ARG A 1 80 ? 1.923 -8.055 -5.588 1.00 85.69 80 ARG A N 1
ATOM 590 C CA . ARG A 1 80 ? 1.153 -8.982 -6.424 1.00 85.69 80 ARG A CA 1
ATOM 591 C C . ARG A 1 80 ? 1.204 -8.538 -7.881 1.00 85.69 80 ARG A C 1
ATOM 593 O O . ARG A 1 80 ? 0.937 -7.384 -8.192 1.00 85.69 80 ARG A O 1
ATOM 600 N N . ALA A 1 81 ? 1.508 -9.470 -8.777 1.00 78.75 81 ALA A N 1
ATOM 601 C CA . ALA A 1 81 ? 1.404 -9.219 -10.207 1.00 78.75 81 ALA A CA 1
ATOM 602 C C . ALA A 1 81 ? -0.070 -9.128 -10.645 1.00 78.75 81 ALA A C 1
ATOM 604 O O . ALA A 1 81 ? -0.952 -9.752 -10.043 1.00 78.75 81 ALA A O 1
ATOM 605 N N . ASN A 1 82 ? -0.330 -8.361 -11.702 1.00 64.31 82 ASN A N 1
ATOM 606 C CA . ASN A 1 82 ? -1.654 -8.240 -12.310 1.00 64.31 82 ASN A CA 1
ATOM 607 C C . ASN A 1 82 ? -2.277 -9.616 -12.627 1.00 64.31 82 ASN A C 1
ATOM 609 O O . ASN A 1 82 ? -1.606 -10.508 -13.143 1.00 64.31 82 ASN A O 1
ATOM 613 N N . GLY A 1 83 ? -3.573 -9.773 -12.329 1.00 59.56 83 GLY A N 1
ATOM 614 C CA . GLY A 1 83 ? -4.303 -11.046 -12.445 1.00 59.56 83 GLY A CA 1
ATOM 615 C C . GLY A 1 83 ? -4.501 -11.808 -11.125 1.00 59.56 83 GLY A C 1
ATOM 616 O O . GLY A 1 83 ? -4.937 -12.959 -11.149 1.00 59.56 83 GLY A O 1
ATOM 617 N N . PHE A 1 84 ? -4.197 -11.197 -9.973 1.00 61.69 84 PHE A N 1
ATOM 618 C CA . PHE A 1 84 ? -4.432 -11.817 -8.666 1.00 61.69 84 PHE A CA 1
ATOM 619 C C . PHE A 1 84 ? -5.941 -11.873 -8.345 1.00 61.69 84 PHE A C 1
ATOM 621 O O . PHE A 1 84 ? -6.670 -10.904 -8.554 1.00 61.69 84 PHE A O 1
ATOM 628 N N . THR A 1 85 ? -6.421 -13.005 -7.823 1.00 59.75 85 THR A N 1
ATOM 629 C CA . THR A 1 85 ? -7.800 -13.131 -7.319 1.00 59.75 85 THR A CA 1
ATOM 630 C C . THR A 1 85 ? -7.856 -12.815 -5.826 1.00 59.75 85 THR A C 1
ATOM 632 O O . THR A 1 85 ? -6.869 -12.982 -5.110 1.00 59.75 85 THR A O 1
ATOM 635 N N . SER A 1 86 ? -9.020 -12.414 -5.311 1.00 59.03 86 SER A N 1
ATOM 636 C CA . SER A 1 86 ? -9.236 -12.150 -3.877 1.00 59.03 86 SER A CA 1
ATOM 637 C C . SER A 1 86 ? -8.788 -13.308 -2.966 1.00 59.03 86 SER A C 1
ATOM 639 O O . SER A 1 86 ? -8.298 -13.070 -1.863 1.00 59.03 86 SER A O 1
ATOM 641 N N . GLU A 1 87 ? -8.840 -14.555 -3.443 1.00 56.06 87 GLU A N 1
ATOM 642 C CA . GLU A 1 87 ? -8.320 -15.743 -2.749 1.00 56.06 87 GLU A CA 1
ATOM 643 C C . GLU A 1 87 ? -6.793 -15.714 -2.518 1.00 56.06 87 GLU A C 1
ATOM 645 O O . GLU A 1 87 ? -6.299 -16.264 -1.530 1.00 56.06 87 GLU A O 1
ATOM 650 N N . MET A 1 88 ? -6.025 -15.048 -3.386 1.00 61.03 88 MET A N 1
ATOM 651 C CA . MET A 1 88 ? -4.560 -14.961 -3.299 1.00 61.03 88 MET A CA 1
ATOM 652 C C . MET A 1 88 ? -4.058 -13.935 -2.264 1.00 61.03 88 MET A C 1
ATOM 654 O O . MET A 1 88 ? -2.866 -13.932 -1.939 1.00 61.03 88 MET A O 1
ATOM 658 N N . LEU A 1 89 ? -4.938 -13.097 -1.699 1.00 60.75 89 LEU A N 1
ATOM 659 C CA . LEU A 1 89 ? -4.599 -12.211 -0.569 1.00 60.75 89 LEU A CA 1
ATOM 660 C C . LEU A 1 89 ? -4.474 -12.976 0.752 1.00 60.75 89 LEU A C 1
ATOM 662 O O . LEU A 1 89 ? -3.770 -12.533 1.653 1.00 60.75 89 LEU A O 1
ATOM 666 N N . PHE A 1 90 ? -5.110 -14.146 0.864 1.00 58.03 90 PHE A N 1
ATOM 667 C CA . PHE A 1 90 ? -5.116 -14.940 2.096 1.00 58.03 90 PHE A CA 1
ATOM 668 C C . PHE A 1 90 ? -3.935 -15.903 2.228 1.00 58.03 90 PHE A C 1
ATOM 670 O O . PHE A 1 90 ? -3.695 -16.440 3.310 1.00 58.03 90 PHE A O 1
ATOM 677 N N . ARG A 1 91 ? -3.189 -16.150 1.145 1.00 51.53 91 ARG A N 1
ATOM 678 C CA . ARG A 1 91 ? -1.996 -17.001 1.188 1.00 51.53 91 ARG A CA 1
ATOM 679 C C . ARG A 1 91 ? -0.769 -16.164 1.551 1.00 51.53 91 ARG A C 1
ATOM 681 O O . ARG A 1 91 ? -0.034 -15.717 0.677 1.00 51.53 91 ARG A O 1
ATOM 688 N N . SER A 1 92 ? -0.531 -15.990 2.848 1.00 40.56 92 SER A N 1
ATOM 689 C CA . SER A 1 92 ? 0.834 -15.795 3.353 1.00 40.56 92 SER A CA 1
ATOM 690 C C . SER A 1 92 ? 1.499 -17.171 3.478 1.00 40.56 92 SER A C 1
ATOM 692 O O . SER A 1 92 ? 0.868 -18.078 4.035 1.00 40.56 92 SER A O 1
ATOM 694 N N . PRO A 1 93 ? 2.726 -17.381 2.966 1.00 42.22 93 PRO A N 1
ATOM 695 C CA . PRO A 1 93 ? 3.489 -18.564 3.335 1.00 42.22 93 PRO A CA 1
ATOM 696 C C . PRO A 1 93 ? 3.745 -18.515 4.847 1.00 42.22 93 PRO A C 1
ATOM 698 O O . PRO A 1 93 ? 4.028 -17.450 5.398 1.00 42.22 93 PRO A O 1
ATOM 701 N N . ARG A 1 94 ? 3.530 -19.656 5.506 1.00 37.84 94 ARG A N 1
ATOM 702 C CA . ARG A 1 94 ? 3.911 -19.869 6.905 1.00 37.84 94 ARG A CA 1
ATOM 703 C C . ARG A 1 94 ? 5.422 -19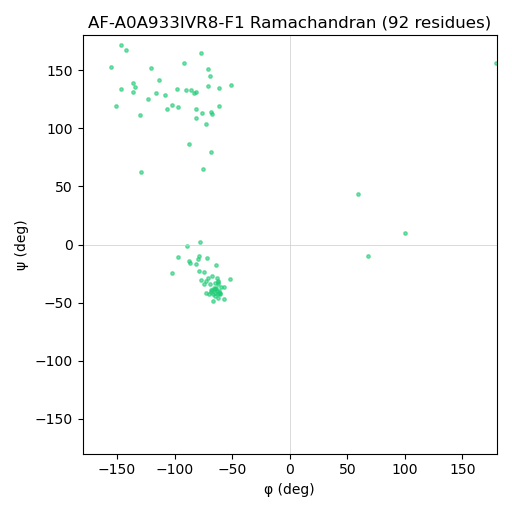.847 7.061 1.00 37.84 94 ARG A C 1
ATOM 705 O O . ARG A 1 94 ? 6.091 -20.305 6.109 1.00 37.84 94 ARG A O 1
#

Nearest PDB structures (foldseek):
  8q52-assembly1_A  TM=8.137E-01  e=5.595E-02  Escherichia coli K-12
  5tqj-assembly1_A  TM=7.317E-01  e=2.368E-02  Paraburkholderia phymatum
  3hdg-assembly4_B  TM=7.101E-01  e=4.588E-02  Wolinella succinogenes
  6m8o-assembly1_A  TM=7.756E-01  e=1.612E-01  Staphylococcus aureus
  4gx2-assembly1_B  TM=6.097E-01  e=4.294E-02  Geobacter sulfurreducens PCA

Mean predicted aligned error: 7.9 Å

Solvent-accessible surface area (backbone atoms only — not comparable to full-atom values): 5919 Å² total; per-residue (Å²): 133,82,79,84,80,74,86,70,87,87,76,87,58,97,47,65,70,58,40,52,50,48,47,71,78,51,76,57,70,63,46,78,44,57,44,76,70,75,18,66,62,53,43,72,52,36,61,63,47,43,68,77,39,70,78,44,42,43,33,37,34,23,83,48,70,70,51,46,51,53,42,56,75,44,67,49,78,39,79,40,59,74,88,72,53,83,74,60,74,72,66,68,87,130

pLDDT: mean 77.92, std 14.77, range [37.84, 90.75]

Sequence (94 aa):
MRADNRIALVGEAEDVTSGLQLLAESVPALVVLNVSEGGATALVGLCELKTHYPQVRFVALVRDHAQEQQAHVADIDAVRANGFTSEMLFRSPR

Radius of gyration: 13.26 Å; Cα contacts (8 Å, |Δi|>4): 100; chains: 1; bounding box: 28×33×29 Å